Protein AF-A0A8H5ZHD6-F1 (afdb_monomer)

Secondary structure (DSSP, 8-state):
-HHHHHHH---HHHHHHHHHHHHHHHT-TH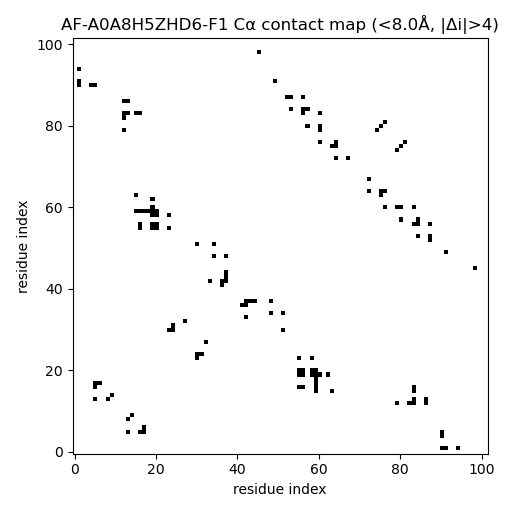HHHHHHHHHTTS---HHHHHHHHHHHHHHHHHHHHHHS-GGGHHHIIIIIHHHHHHHHHHHHHHHHHHHHT-

Foldseek 3Di:
DLVCCLVVDDDPLSVLLVVLLVVQCVVDDCSPVVVVCVVVVNDPDVVVVLVSLVVSLVSSLVVVLVVDDPVCNVVSVPPSSVVSVVVSCVSCVVVVVVVVVD

Organism: Cochliobolus sativus (NCBI:txid45130)

Sequence (102 aa):
MALYSLFAADNTYLELIKKGCFKYFLRGGASVAEPSGMLAGLITHPWMLVYHFFYVAVYAIYVRLAEVPFYMIPWTLTVESTMVIWTAVCVIGPYIIAEAKS

InterPro domains:
  IPR013698 Squalene epoxidase [PF08491] (1-76)
  IPR040125 Squalene monooxygenase [PTHR10835] (2-101)

Radius of gyration: 14.18 Å; Cα contacts (8 Å, |Δi|>4): 74; chains: 1; bounding box: 40×24×36 Å

Nearest PDB structures (foldseek):
  6c6p-assembly1_B  TM=9.304E-01  e=1.159E-05  Homo sapiens
  1mno-assembly2_B  TM=5.408E-01  e=8.642E+00  Sus scrofa

Solvent-accessible surface area (backbone atoms only — not comparable to full-atom values): 5692 Å² total; per-residue (Å²): 109,61,68,56,53,51,72,69,49,95,41,77,59,42,49,43,36,46,52,19,40,52,56,46,40,73,66,46,63,66,63,36,53,52,61,51,31,38,73,69,67,75,44,88,54,70,67,57,54,54,52,51,51,53,50,30,44,55,46,16,46,52,55,50,54,76,73,49,57,79,87,49,42,68,55,46,61,54,54,52,38,51,50,36,52,49,52,49,47,66,55,47,46,62,53,56,53,55,58,76,73,107

pLDDT: mean 74.78, std 10.09, range [52.06, 86.75]

Mean predicted aligned error: 7.9 Å

Structure (mmCIF, N/CA/C/O backbone):
data_AF-A0A8H5ZHD6-F1
#
_entry.id   AF-A0A8H5ZHD6-F1
#
loop_
_atom_site.group_PDB
_atom_site.id
_atom_site.type_symbol
_atom_site.label_atom_id
_atom_site.label_alt_id
_atom_site.label_comp_id
_atom_site.label_asym_id
_atom_site.label_entity_id
_atom_site.label_seq_id
_atom_site.pdbx_PDB_ins_code
_atom_site.Cartn_x
_atom_site.Cartn_y
_atom_site.Cartn_z
_atom_site.occupancy
_atom_site.B_iso_or_equiv
_atom_site.auth_seq_id
_atom_site.auth_comp_id
_atom_site.auth_asym_id
_atom_site.auth_atom_id
_atom_site.pdbx_PDB_model_num
ATOM 1 N N . MET A 1 1 ? -10.719 8.229 7.810 1.00 52.06 1 MET A N 1
ATOM 2 C CA . MET A 1 1 ? -9.278 8.444 8.093 1.00 52.06 1 MET A CA 1
ATOM 3 C C . MET A 1 1 ? -8.339 7.606 7.214 1.00 52.06 1 MET A C 1
ATOM 5 O O . MET A 1 1 ? -7.279 8.117 6.904 1.00 52.06 1 MET A O 1
ATOM 9 N N . ALA A 1 2 ? -8.695 6.391 6.762 1.00 58.25 2 ALA A N 1
ATOM 10 C CA . ALA A 1 2 ? -7.791 5.528 5.975 1.00 58.25 2 ALA A CA 1
ATOM 11 C C . ALA A 1 2 ? -7.377 6.087 4.593 1.00 58.25 2 ALA A C 1
ATOM 13 O O . ALA A 1 2 ? -6.213 6.008 4.227 1.00 58.25 2 ALA A O 1
ATOM 14 N N . LEU A 1 3 ? -8.296 6.699 3.831 1.00 61.34 3 LEU A N 1
ATOM 15 C CA . LEU A 1 3 ? -7.935 7.391 2.581 1.00 61.34 3 LEU A CA 1
ATOM 16 C C . LEU A 1 3 ? -7.090 8.642 2.849 1.00 61.34 3 LEU A C 1
ATOM 18 O O . LEU A 1 3 ? -6.143 8.899 2.121 1.00 61.34 3 LEU A O 1
ATOM 22 N N . TYR A 1 4 ? -7.392 9.391 3.916 1.00 60.38 4 TYR A N 1
ATOM 23 C CA . TYR A 1 4 ? -6.608 10.568 4.295 1.00 60.38 4 TYR A CA 1
ATOM 24 C C . TYR A 1 4 ? -5.175 10.183 4.665 1.00 60.38 4 TYR A C 1
ATOM 26 O O . TYR A 1 4 ? -4.250 10.790 4.150 1.00 60.38 4 TYR A O 1
ATOM 34 N N . SER A 1 5 ? -4.967 9.137 5.471 1.00 62.38 5 SER A N 1
ATOM 35 C CA . SER A 1 5 ? -3.619 8.643 5.772 1.00 62.38 5 SER A CA 1
ATOM 36 C C . SER A 1 5 ? -2.912 8.086 4.535 1.00 62.38 5 SER A C 1
ATOM 38 O O . SER A 1 5 ? 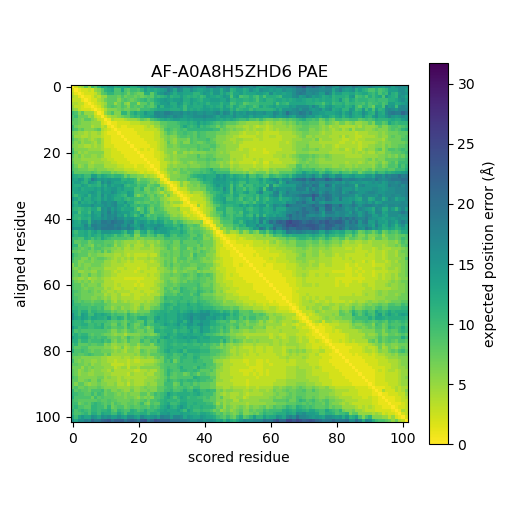-1.716 8.305 4.391 1.00 62.38 5 SER A O 1
ATOM 40 N N . LEU A 1 6 ? -3.637 7.448 3.608 1.00 63.28 6 LEU A N 1
ATOM 41 C CA . LEU A 1 6 ? -3.078 6.989 2.332 1.00 63.28 6 LEU A CA 1
ATOM 42 C C . LEU A 1 6 ? -2.631 8.147 1.420 1.00 63.28 6 LEU A C 1
ATOM 44 O O . LEU A 1 6 ? -1.657 8.009 0.686 1.00 63.28 6 LEU A O 1
ATOM 48 N N . PHE A 1 7 ? -3.343 9.277 1.442 1.00 59.12 7 PHE A N 1
ATOM 49 C CA . PHE A 1 7 ? -3.020 10.460 0.636 1.00 59.12 7 PHE A CA 1
ATOM 50 C C . PHE A 1 7 ? -2.065 11.440 1.323 1.00 59.12 7 PHE A C 1
ATOM 52 O O . PHE A 1 7 ? -1.420 12.218 0.623 1.00 59.12 7 PHE A O 1
ATOM 59 N N . ALA A 1 8 ? -1.983 11.413 2.654 1.00 61.38 8 ALA A N 1
ATOM 60 C CA . ALA A 1 8 ? -1.195 12.349 3.452 1.00 61.38 8 ALA A CA 1
ATOM 61 C C . ALA A 1 8 ? 0.203 11.839 3.824 1.00 61.38 8 ALA A C 1
ATOM 63 O O . ALA A 1 8 ? 1.003 12.636 4.304 1.00 61.38 8 ALA A O 1
ATOM 64 N N . ALA A 1 9 ? 0.508 10.546 3.660 1.00 58.28 9 ALA A N 1
ATOM 65 C CA . ALA A 1 9 ? 1.815 10.024 4.050 1.00 58.28 9 ALA A CA 1
ATOM 66 C C . ALA A 1 9 ? 2.831 9.967 2.890 1.00 58.28 9 ALA A C 1
ATOM 68 O O . ALA A 1 9 ? 2.531 9.576 1.764 1.00 58.28 9 ALA A O 1
ATOM 69 N N . ASP A 1 10 ? 4.055 10.378 3.226 1.00 61.59 10 ASP A N 1
ATOM 70 C CA . ASP A 1 10 ? 5.158 10.755 2.329 1.00 61.59 10 ASP A CA 1
ATOM 71 C C . ASP A 1 10 ? 6.187 9.614 2.190 1.00 61.59 10 ASP A C 1
ATOM 73 O O . ASP A 1 10 ? 7.378 9.770 2.437 1.00 61.59 10 ASP A O 1
ATOM 77 N N . ASN A 1 11 ? 5.720 8.392 1.916 1.00 75.81 11 ASN A N 1
ATOM 78 C CA . ASN A 1 11 ? 6.596 7.221 1.803 1.00 75.81 11 ASN A CA 1
ATOM 79 C C . ASN A 1 11 ? 6.452 6.578 0.420 1.00 75.81 11 ASN A C 1
ATOM 81 O O . ASN A 1 11 ? 5.336 6.376 -0.059 1.00 75.81 11 ASN A O 1
ATOM 85 N N . THR A 1 12 ? 7.572 6.194 -0.195 1.00 77.25 12 THR A N 1
ATOM 86 C CA . THR A 1 12 ? 7.648 5.593 -1.536 1.00 77.25 12 THR A CA 1
ATOM 87 C C . THR A 1 12 ? 6.715 4.388 -1.706 1.00 77.25 12 THR A C 1
ATOM 89 O O . THR A 1 12 ? 6.078 4.229 -2.748 1.00 77.25 12 THR A O 1
ATOM 92 N N . TYR A 1 13 ? 6.573 3.548 -0.675 1.00 78.00 13 TYR A N 1
ATOM 93 C CA . TYR A 1 13 ? 5.667 2.389 -0.719 1.00 78.00 13 TYR A CA 1
ATOM 94 C C . TYR A 1 13 ? 4.192 2.791 -0.671 1.00 78.00 13 TYR A C 1
ATOM 96 O O . TYR A 1 13 ? 3.342 2.148 -1.285 1.00 78.00 13 TYR A O 1
ATOM 104 N N . LEU A 1 14 ? 3.881 3.878 0.030 1.00 74.69 14 LEU A N 1
ATOM 105 C CA . LEU A 1 14 ? 2.530 4.410 0.099 1.00 74.69 14 LEU A CA 1
ATOM 106 C C . LEU A 1 14 ? 2.130 5.076 -1.218 1.00 74.69 14 LEU A C 1
ATOM 108 O O . LEU A 1 14 ? 0.999 4.918 -1.672 1.00 74.69 14 LEU A O 1
ATOM 112 N N . GLU A 1 15 ? 3.074 5.754 -1.869 1.00 80.50 15 GLU A N 1
ATOM 113 C CA . GLU A 1 15 ? 2.881 6.316 -3.203 1.00 80.50 15 GLU A CA 1
ATOM 114 C C . GLU A 1 15 ? 2.611 5.216 -4.242 1.00 80.50 15 GLU A C 1
ATOM 116 O O . GLU A 1 15 ? 1.726 5.358 -5.089 1.00 80.50 15 GLU A O 1
ATOM 121 N N . LEU A 1 16 ? 3.288 4.069 -4.115 1.00 79.62 16 LEU A N 1
ATOM 122 C CA . LEU A 1 16 ? 3.000 2.860 -4.890 1.00 79.62 16 LEU A CA 1
ATOM 123 C C . LEU A 1 16 ? 1.565 2.362 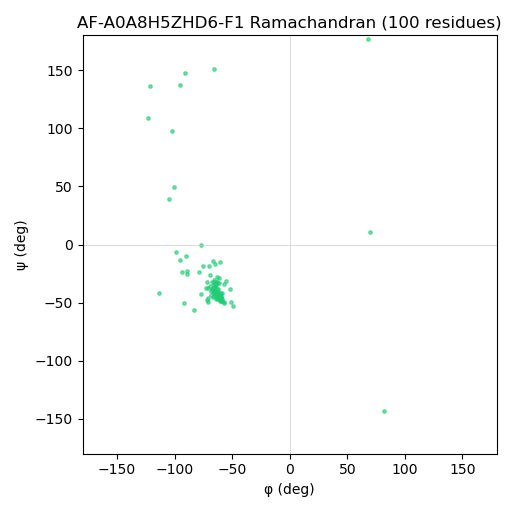-4.680 1.00 79.62 16 LEU A C 1
ATOM 125 O O . LEU A 1 16 ? 0.848 2.125 -5.656 1.00 79.62 16 LEU A O 1
ATOM 129 N N . ILE A 1 17 ? 1.120 2.252 -3.424 1.00 77.56 17 ILE A N 1
ATOM 130 C CA . ILE A 1 17 ? -0.256 1.848 -3.095 1.00 77.56 17 ILE A CA 1
ATOM 131 C C . ILE A 1 17 ? -1.261 2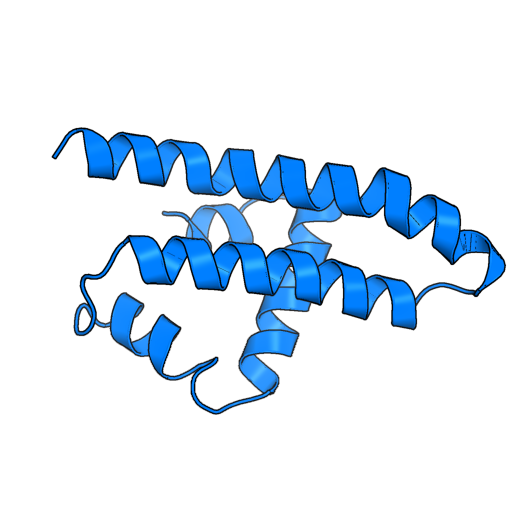.862 -3.649 1.00 77.56 17 ILE A C 1
ATOM 133 O O . ILE A 1 17 ? -2.253 2.470 -4.260 1.00 77.56 17 ILE A O 1
ATOM 137 N N . LYS A 1 18 ? -0.991 4.163 -3.514 1.00 80.38 18 LYS A N 1
ATOM 138 C CA . LYS A 1 18 ? -1.809 5.254 -4.062 1.00 80.38 18 LYS A CA 1
ATOM 139 C C . LYS A 1 18 ? -1.922 5.158 -5.585 1.00 80.38 18 LYS A C 1
ATOM 141 O O . LYS A 1 18 ? -3.026 5.242 -6.121 1.00 80.38 18 LYS A O 1
ATOM 146 N N . LYS A 1 19 ? -0.816 4.921 -6.294 1.00 82.50 19 LYS A N 1
ATOM 147 C CA . LYS A 1 19 ? -0.806 4.717 -7.753 1.00 82.50 19 LYS A CA 1
ATOM 148 C C . LYS A 1 19 ? -1.608 3.474 -8.154 1.00 82.50 19 LYS A C 1
ATOM 150 O O . LYS A 1 19 ? -2.383 3.531 -9.111 1.00 82.50 19 LYS A O 1
ATOM 155 N N . GLY A 1 20 ? -1.462 2.376 -7.411 1.00 81.12 20 GLY A N 1
ATOM 156 C CA . GLY A 1 20 ? -2.266 1.165 -7.583 1.00 81.12 20 GLY A CA 1
ATOM 157 C C . GLY A 1 20 ? -3.756 1.415 -7.357 1.00 81.12 20 GLY A C 1
ATOM 158 O O . GLY A 1 20 ? -4.573 0.985 -8.165 1.00 81.12 20 GLY A O 1
ATOM 159 N N . CYS A 1 21 ? -4.101 2.191 -6.330 1.00 78.38 21 CYS A N 1
ATOM 160 C CA . CYS A 1 21 ? -5.464 2.605 -6.003 1.00 78.38 21 CYS A CA 1
ATOM 161 C C . CYS A 1 21 ? -6.101 3.408 -7.142 1.00 78.38 21 CYS A C 1
ATOM 163 O O . CYS A 1 21 ? -7.179 3.060 -7.617 1.00 78.38 21 CYS A O 1
ATOM 165 N N . PHE A 1 22 ? -5.396 4.410 -7.679 1.00 78.38 22 PHE A N 1
ATOM 166 C CA . PHE A 1 22 ? -5.880 5.159 -8.840 1.00 78.38 22 PHE A CA 1
ATOM 167 C C . PHE A 1 22 ? -6.065 4.270 -10.071 1.00 78.38 22 PHE A C 1
ATOM 169 O O . PHE A 1 22 ? -7.108 4.342 -10.717 1.00 78.38 22 PHE A O 1
ATOM 176 N N . LYS A 1 23 ? -5.104 3.392 -10.389 1.00 79.31 23 LYS A N 1
ATOM 177 C CA . LYS A 1 23 ? -5.260 2.448 -11.510 1.00 79.31 23 LYS A CA 1
ATOM 178 C C . LYS A 1 23 ? -6.397 1.445 -11.281 1.00 79.31 23 LYS A C 1
ATOM 180 O O . LYS A 1 23 ? -7.015 1.020 -12.252 1.00 79.31 23 LYS A O 1
ATOM 185 N N . TYR A 1 24 ? -6.665 1.060 -10.034 1.00 77.88 24 TYR A N 1
ATOM 186 C CA . TYR A 1 24 ? -7.785 0.193 -9.674 1.00 77.88 24 TYR A CA 1
ATOM 187 C C . TYR A 1 24 ? -9.123 0.910 -9.887 1.00 77.88 24 TYR A C 1
ATOM 189 O O . TYR A 1 24 ? -10.019 0.351 -10.513 1.00 77.88 24 TYR A O 1
ATOM 197 N N . PHE A 1 25 ? -9.230 2.179 -9.484 1.00 74.62 25 PHE A N 1
ATOM 198 C CA . PHE A 1 25 ? -10.417 2.994 -9.753 1.00 74.62 25 PHE A CA 1
ATOM 199 C C . PHE A 1 25 ? -10.619 3.265 -11.249 1.00 74.62 25 PHE A C 1
ATOM 201 O O . PHE A 1 25 ? -11.739 3.200 -11.745 1.00 74.62 25 PHE A O 1
ATOM 208 N N . LEU A 1 26 ? -9.550 3.478 -12.016 1.00 76.62 26 LEU A N 1
ATOM 209 C CA . LEU A 1 26 ? -9.654 3.666 -13.469 1.00 76.62 26 LEU A CA 1
ATOM 210 C C . LEU A 1 26 ? -10.169 2.423 -14.217 1.00 76.62 26 LEU A C 1
ATOM 212 O O . LEU A 1 26 ? -10.622 2.548 -15.351 1.00 76.62 26 LEU A O 1
ATOM 216 N N . ARG A 1 27 ? -10.139 1.234 -13.598 1.00 72.56 27 ARG A N 1
ATOM 217 C CA . ARG A 1 27 ? -10.682 -0.002 -14.183 1.00 72.56 27 ARG A CA 1
ATOM 218 C C . ARG A 1 27 ? -12.219 -0.006 -14.257 1.00 72.56 27 ARG A C 1
ATOM 220 O O . ARG A 1 27 ? -12.768 -0.761 -15.055 1.00 72.56 27 ARG A O 1
ATOM 227 N N . GLY A 1 28 ? -12.900 0.852 -13.489 1.00 64.81 28 GLY A N 1
ATOM 228 C CA . GLY A 1 28 ? -14.359 0.997 -13.509 1.00 64.81 28 GLY A CA 1
ATOM 229 C C . GLY A 1 28 ? -15.131 -0.221 -12.972 1.00 64.81 28 GLY A C 1
ATOM 230 O O . GLY A 1 28 ? -14.556 -1.241 -12.597 1.00 64.81 28 GLY A O 1
ATOM 231 N N . GLY A 1 29 ? -16.463 -0.111 -12.910 1.00 67.00 29 GLY A N 1
ATOM 232 C CA . GLY A 1 29 ? -17.350 -1.177 -12.418 1.00 67.00 29 GLY A CA 1
ATOM 233 C C . GLY A 1 29 ? -17.468 -1.230 -10.889 1.00 67.00 29 GLY A C 1
ATOM 234 O O . GLY A 1 29 ? -17.475 -0.191 -10.226 1.00 67.00 29 GLY A O 1
ATOM 235 N N . ALA A 1 30 ? -17.559 -2.441 -10.324 1.00 60.69 30 ALA A N 1
ATOM 236 C CA . ALA A 1 30 ? -17.679 -2.670 -8.875 1.00 60.69 30 ALA A CA 1
ATOM 237 C C . ALA A 1 30 ? -16.518 -2.039 -8.079 1.00 60.69 30 ALA A C 1
ATOM 239 O O . ALA A 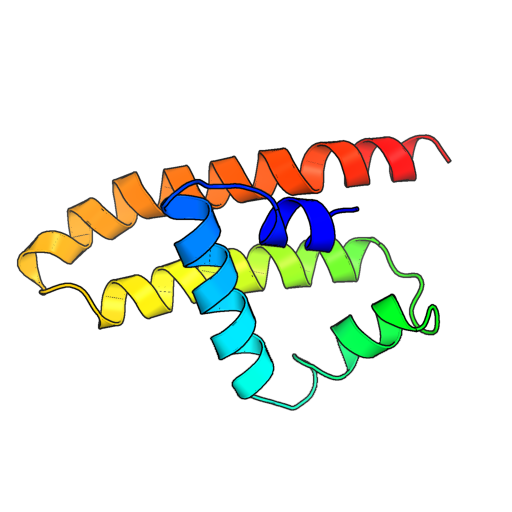1 30 ? -16.733 -1.443 -7.030 1.00 60.69 30 ALA A O 1
ATOM 240 N N . SER A 1 31 ? -15.320 -2.018 -8.671 1.00 59.88 31 SER A N 1
ATOM 241 C CA . SER A 1 31 ? -14.096 -1.413 -8.130 1.00 59.88 31 SER A CA 1
ATOM 242 C C . SER A 1 31 ? -14.169 0.100 -7.871 1.00 59.88 31 SER A C 1
ATOM 244 O O . SER A 1 31 ? -13.312 0.629 -7.168 1.00 59.88 31 SER A O 1
ATOM 246 N N . VAL A 1 32 ? -15.170 0.800 -8.420 1.00 60.62 32 VAL A N 1
ATOM 247 C CA . VAL A 1 32 ? -15.463 2.222 -8.147 1.00 60.62 32 VAL A CA 1
ATOM 248 C C . VAL A 1 32 ? -16.798 2.375 -7.430 1.00 60.62 32 VAL A C 1
ATOM 250 O O . VAL A 1 32 ? -16.898 3.162 -6.489 1.00 60.62 32 VAL A O 1
ATOM 253 N N . ALA A 1 33 ? -17.820 1.624 -7.850 1.00 60.06 33 ALA A N 1
ATOM 254 C CA . ALA A 1 33 ? -19.174 1.712 -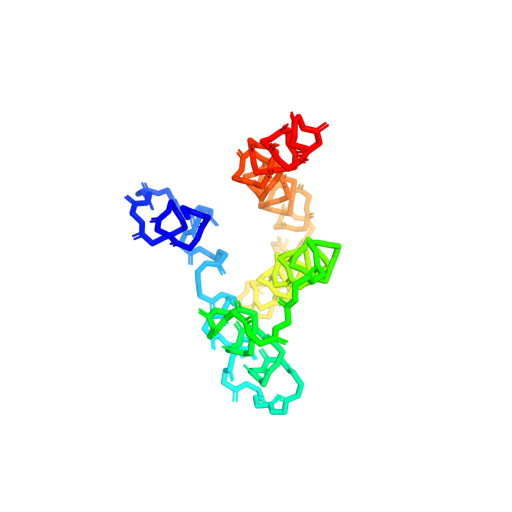7.307 1.00 60.06 33 ALA A CA 1
ATOM 255 C C . ALA A 1 33 ? -19.256 1.290 -5.827 1.00 60.06 33 ALA A C 1
ATOM 257 O O . ALA A 1 33 ? -19.916 1.963 -5.041 1.00 60.06 33 ALA A O 1
ATOM 258 N N . GLU A 1 34 ? -18.545 0.236 -5.417 1.00 62.16 34 GLU A N 1
ATOM 259 C CA . GLU A 1 34 ? -18.521 -0.222 -4.020 1.00 62.16 34 GLU A CA 1
ATOM 260 C C . GLU A 1 34 ? -17.756 0.741 -3.088 1.00 62.16 34 GLU A C 1
ATOM 262 O O . GLU A 1 34 ? -18.325 1.157 -2.078 1.00 62.16 34 GLU A O 1
ATOM 267 N N . PRO A 1 35 ? -16.523 1.197 -3.399 1.00 62.75 35 PRO A N 1
ATOM 268 C CA . PRO A 1 35 ? -15.824 2.159 -2.543 1.00 62.75 35 PRO A CA 1
ATOM 269 C C . PRO A 1 35 ? -16.475 3.546 -2.515 1.00 62.75 35 PRO A C 1
ATOM 271 O O . PRO A 1 35 ? -16.457 4.193 -1.468 1.00 62.75 35 PRO A O 1
ATOM 274 N N . SER A 1 36 ? -17.098 3.993 -3.611 1.00 62.31 36 SER A N 1
ATOM 275 C CA . SER A 1 36 ? -17.886 5.236 -3.617 1.00 62.31 36 SER A CA 1
ATOM 276 C C . SER A 1 36 ? -19.197 5.107 -2.832 1.00 62.31 36 SER A C 1
ATOM 278 O O . SER A 1 36 ? -19.547 6.032 -2.103 1.00 62.31 36 SER A O 1
ATOM 280 N N . GLY A 1 37 ? -19.871 3.952 -2.884 1.00 58.22 37 GLY A N 1
ATOM 281 C CA . GLY A 1 37 ? -21.048 3.650 -2.064 1.00 58.22 37 GLY A CA 1
ATOM 282 C C . GLY A 1 37 ? -20.735 3.554 -0.567 1.00 58.22 37 GLY A C 1
ATOM 283 O O . GLY A 1 37 ? -21.495 4.067 0.253 1.00 58.22 37 GLY A O 1
ATOM 284 N N . MET A 1 38 ? -19.583 2.986 -0.194 1.00 59.78 38 MET A N 1
ATOM 285 C CA . MET A 1 38 ? -19.101 3.016 1.194 1.00 59.78 38 MET A CA 1
ATOM 286 C C . MET A 1 38 ? -18.759 4.442 1.655 1.00 59.78 38 MET A C 1
ATOM 288 O O . MET A 1 38 ? -19.115 4.826 2.765 1.00 59.78 38 MET A O 1
ATOM 292 N N . LEU A 1 39 ? -18.115 5.257 0.808 1.00 61.72 39 LEU A N 1
ATOM 293 C CA . LEU A 1 39 ? -17.810 6.666 1.114 1.00 61.72 39 LEU A CA 1
ATOM 294 C C . LEU A 1 39 ? -19.064 7.540 1.234 1.00 61.72 39 LEU A C 1
ATOM 296 O O . LEU A 1 39 ? -19.083 8.474 2.031 1.00 61.72 39 LEU A O 1
ATOM 300 N N . ALA A 1 40 ? -20.109 7.228 0.470 1.00 65.12 40 ALA A N 1
ATOM 301 C CA . ALA A 1 40 ? -21.411 7.879 0.560 1.00 65.12 40 ALA A CA 1
ATOM 302 C C . ALA A 1 40 ? -22.247 7.403 1.766 1.00 65.12 40 ALA A C 1
ATOM 304 O O . ALA A 1 40 ? -23.372 7.866 1.943 1.00 65.12 40 ALA A O 1
ATOM 305 N N . GLY A 1 41 ? -21.731 6.470 2.579 1.00 62.16 41 GLY A N 1
ATOM 306 C CA . GLY A 1 41 ? -22.453 5.883 3.712 1.00 62.16 41 GLY A CA 1
ATOM 307 C C . GLY A 1 41 ? -23.615 4.967 3.310 1.00 62.16 41 GLY A C 1
ATOM 308 O O . GLY A 1 41 ? -24.400 4.571 4.163 1.00 62.16 41 GLY A O 1
ATOM 309 N N . LEU A 1 42 ? -23.730 4.622 2.023 1.00 55.97 42 LEU A N 1
ATOM 310 C CA . LEU A 1 42 ? -24.763 3.735 1.476 1.00 55.97 42 LEU A CA 1
ATOM 311 C C . LEU A 1 42 ? -24.450 2.252 1.725 1.00 55.97 42 LEU A C 1
ATOM 313 O O . LEU A 1 42 ? -25.364 1.431 1.742 1.00 55.97 42 LEU A O 1
ATOM 317 N N . ILE A 1 43 ? -23.174 1.903 1.922 1.00 55.38 43 ILE A N 1
ATOM 318 C CA . ILE A 1 43 ? -22.714 0.538 2.212 1.00 55.38 43 ILE A CA 1
ATOM 319 C C . ILE A 1 43 ? -21.946 0.546 3.538 1.00 55.38 43 ILE A C 1
ATOM 321 O O . ILE A 1 43 ? -20.828 1.050 3.616 1.00 55.38 43 ILE A O 1
ATOM 325 N N . THR A 1 44 ? -22.534 -0.040 4.581 1.00 59.19 44 THR A N 1
ATOM 326 C CA . THR A 1 44 ? -21.991 -0.076 5.953 1.00 59.19 44 THR A CA 1
ATOM 327 C C . THR A 1 44 ? -21.412 -1.448 6.313 1.00 59.19 44 THR A C 1
ATOM 329 O O . THR A 1 44 ? -21.609 -1.947 7.419 1.00 59.19 44 THR A O 1
ATOM 33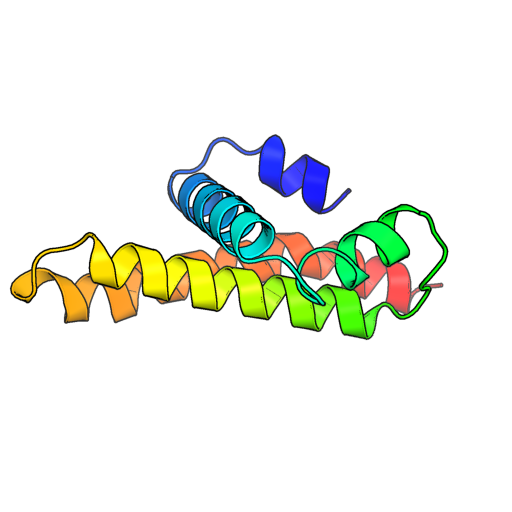2 N N . HIS A 1 45 ? -20.735 -2.110 5.370 1.00 66.00 45 HIS A N 1
ATOM 333 C CA . HIS A 1 45 ? -20.064 -3.388 5.625 1.00 66.00 45 HIS A CA 1
ATOM 334 C C . HIS A 1 45 ? -18.547 -3.186 5.781 1.00 66.00 45 HIS A C 1
ATOM 336 O O . HIS A 1 45 ? -17.833 -3.156 4.776 1.00 66.00 45 HIS A O 1
ATOM 342 N N . PRO A 1 46 ? -18.017 -3.104 7.019 1.00 67.88 46 PRO A N 1
ATOM 343 C CA . PRO A 1 46 ? -16.597 -2.815 7.262 1.00 67.88 46 PRO A CA 1
ATOM 344 C C . PRO A 1 46 ? -15.657 -3.873 6.660 1.00 67.88 46 PRO A C 1
ATOM 346 O O . PRO A 1 46 ? -14.549 -3.558 6.229 1.00 67.88 46 PRO A O 1
ATOM 349 N N . TRP A 1 47 ? -16.116 -5.122 6.535 1.00 69.81 47 TRP A N 1
ATOM 350 C CA . TRP A 1 47 ? -15.373 -6.205 5.881 1.00 69.81 47 TRP A CA 1
ATOM 351 C C . TRP A 1 47 ? -15.115 -5.967 4.389 1.00 69.81 47 TRP A C 1
ATOM 353 O O . TRP A 1 47 ? -14.066 -6.360 3.876 1.00 69.81 47 TRP A O 1
ATOM 363 N N . MET A 1 48 ? -16.031 -5.292 3.692 1.00 71.19 48 MET A N 1
ATOM 364 C CA . MET A 1 48 ? -15.879 -4.980 2.270 1.00 71.19 48 MET A CA 1
ATOM 365 C C . MET A 1 48 ? -14.770 -3.942 2.049 1.00 71.19 48 MET A C 1
ATOM 367 O O . MET A 1 48 ? -13.993 -4.065 1.101 1.00 71.19 48 MET A O 1
ATOM 371 N N . LEU A 1 49 ? -14.625 -2.988 2.977 1.00 73.44 49 LEU A N 1
ATOM 372 C CA . LEU A 1 49 ? -13.532 -2.013 2.980 1.00 73.44 49 LEU A CA 1
ATOM 373 C C . LEU A 1 49 ? -12.174 -2.698 3.121 1.00 73.44 49 LEU A C 1
ATOM 375 O O . LEU A 1 49 ? -11.262 -2.412 2.347 1.00 73.44 49 LEU A O 1
ATOM 379 N N . VAL A 1 50 ? -12.052 -3.631 4.069 1.00 77.06 50 VAL A N 1
ATOM 380 C CA . VAL A 1 50 ? -10.820 -4.406 4.263 1.00 77.06 50 VAL A CA 1
ATOM 381 C C . VAL A 1 50 ? -10.487 -5.203 3.006 1.00 77.06 50 VAL A C 1
ATOM 383 O O . VAL A 1 50 ? -9.363 -5.123 2.512 1.00 77.06 50 VAL A O 1
ATOM 386 N N . TYR A 1 51 ? -11.471 -5.902 2.437 1.00 79.06 51 TYR A N 1
ATOM 387 C CA . TYR A 1 51 ? -11.283 -6.677 1.214 1.00 79.06 51 TYR A CA 1
ATOM 388 C C . TYR A 1 51 ? -10.778 -5.810 0.052 1.00 79.06 51 TYR A C 1
ATOM 390 O O . TYR A 1 51 ? -9.762 -6.129 -0.564 1.00 79.06 51 TYR A O 1
ATOM 398 N N . HIS A 1 52 ? -11.438 -4.680 -0.211 1.00 76.75 52 HIS A N 1
ATOM 399 C CA . HIS A 1 52 ? -11.038 -3.757 -1.274 1.00 76.75 52 HIS A CA 1
ATOM 400 C C . HIS A 1 52 ? -9.654 -3.152 -1.037 1.00 76.75 52 HIS A C 1
ATOM 402 O O . HIS A 1 52 ? -8.874 -3.007 -1.976 1.00 76.75 52 HIS A O 1
ATOM 408 N N . PHE A 1 53 ? -9.320 -2.834 0.210 1.00 78.50 53 PHE A N 1
ATOM 409 C CA . PHE A 1 53 ? -8.028 -2.257 0.550 1.00 78.50 53 PHE A CA 1
ATOM 410 C C . PHE A 1 53 ? -6.872 -3.239 0.312 1.00 78.50 53 PHE A C 1
ATOM 412 O O . PHE A 1 53 ? -5.875 -2.883 -0.320 1.00 78.50 53 PHE A O 1
ATOM 419 N N . PHE A 1 54 ? -7.025 -4.498 0.731 1.00 81.75 54 PHE A N 1
ATOM 420 C CA . PHE A 1 54 ? -6.042 -5.543 0.434 1.00 81.75 54 PHE A CA 1
ATOM 421 C C . PHE A 1 54 ? -5.983 -5.876 -1.059 1.00 81.75 54 PHE A C 1
ATOM 423 O O . PHE A 1 54 ? -4.891 -6.067 -1.595 1.00 81.75 54 PHE A O 1
ATOM 430 N N . TYR A 1 55 ? -7.122 -5.880 -1.757 1.00 83.38 55 TYR A N 1
ATOM 431 C CA . TYR A 1 55 ? -7.155 -6.076 -3.206 1.00 83.38 55 TYR A CA 1
ATOM 432 C C . TYR A 1 55 ? -6.352 -4.991 -3.939 1.00 83.38 55 TYR A C 1
ATOM 434 O O . TYR A 1 55 ? -5.536 -5.297 -4.809 1.00 83.38 55 TYR A O 1
ATOM 442 N N . VAL A 1 56 ? -6.523 -3.724 -3.549 1.00 83.62 56 VAL A N 1
ATOM 443 C CA . VAL A 1 56 ? -5.750 -2.595 -4.085 1.00 83.62 56 VAL A CA 1
ATOM 444 C C . VAL A 1 56 ? -4.256 -2.747 -3.795 1.00 83.62 56 VAL A C 1
ATOM 446 O O . VAL A 1 56 ? -3.446 -2.483 -4.682 1.00 83.62 56 VAL A O 1
ATOM 449 N N . ALA A 1 57 ? -3.874 -3.204 -2.598 1.00 85.56 57 ALA A N 1
ATOM 450 C CA . ALA A 1 57 ? -2.471 -3.437 -2.250 1.00 85.56 57 ALA A CA 1
ATOM 451 C C . ALA A 1 57 ? -1.825 -4.514 -3.144 1.00 85.56 57 ALA A C 1
ATOM 453 O O . ALA A 1 57 ? -0.745 -4.297 -3.694 1.00 85.56 57 ALA A O 1
ATOM 454 N N . VAL A 1 58 ? -2.514 -5.639 -3.369 1.00 85.19 58 VAL A N 1
ATOM 455 C CA . VAL A 1 58 ? -2.057 -6.696 -4.291 1.00 85.19 58 VAL A CA 1
ATOM 456 C C . VAL A 1 58 ? -1.997 -6.184 -5.732 1.00 85.19 58 VAL A C 1
ATOM 458 O O . VAL A 1 58 ? -1.034 -6.445 -6.454 1.00 85.19 58 VAL A O 1
ATOM 461 N N . TYR A 1 59 ? -2.988 -5.398 -6.152 1.00 85.50 59 TYR A N 1
ATOM 462 C CA . TYR A 1 59 ? -3.006 -4.799 -7.482 1.00 85.50 59 TYR A CA 1
ATOM 463 C C . TYR A 1 59 ? -1.861 -3.796 -7.690 1.00 85.50 59 TYR A C 1
ATOM 465 O O . TYR A 1 59 ? -1.272 -3.752 -8.770 1.00 85.50 59 TYR A O 1
ATOM 473 N N . ALA A 1 60 ? -1.486 -3.032 -6.660 1.00 84.00 60 ALA A N 1
ATOM 474 C CA . ALA A 1 60 ? -0.331 -2.138 -6.702 1.00 84.00 60 ALA A CA 1
ATOM 475 C C . ALA A 1 60 ? 0.976 -2.909 -6.956 1.00 84.00 60 ALA A C 1
ATOM 477 O O . ALA A 1 60 ? 1.779 -2.491 -7.792 1.00 84.00 60 ALA A O 1
ATOM 478 N N . ILE A 1 61 ? 1.152 -4.064 -6.304 1.00 85.94 61 ILE A N 1
ATOM 479 C CA . ILE A 1 61 ? 2.299 -4.958 -6.528 1.00 85.94 61 ILE A CA 1
ATOM 480 C C . ILE A 1 61 ? 2.288 -5.487 -7.966 1.00 85.94 61 ILE A C 1
ATOM 482 O O . ILE A 1 61 ? 3.314 -5.442 -8.639 1.00 85.94 61 ILE A O 1
ATOM 486 N N . TYR A 1 62 ? 1.132 -5.920 -8.476 1.00 86.06 62 TYR A N 1
ATOM 487 C CA . TYR A 1 62 ? 1.001 -6.376 -9.864 1.00 86.06 62 TYR A CA 1
ATOM 488 C C . TYR A 1 62 ? 1.379 -5.287 -10.879 1.00 86.06 62 TYR A C 1
ATOM 490 O O . TYR A 1 62 ? 2.139 -5.534 -11.815 1.00 86.06 62 TYR A O 1
ATOM 498 N N . VAL A 1 63 ? 0.899 -4.058 -10.675 1.00 84.12 63 VAL A N 1
ATOM 499 C CA . VAL A 1 63 ? 1.267 -2.910 -11.513 1.00 84.12 63 VAL A CA 1
ATOM 500 C C . VAL A 1 63 ? 2.769 -2.650 -11.453 1.00 84.12 63 VAL A C 1
ATOM 502 O O . VAL A 1 63 ? 3.380 -2.390 -12.486 1.00 84.12 63 VAL A O 1
ATOM 505 N N . ARG A 1 64 ? 3.367 -2.724 -10.261 1.00 83.12 64 ARG A N 1
ATOM 506 C CA . ARG A 1 64 ? 4.805 -2.526 -10.074 1.00 83.12 64 ARG A CA 1
ATOM 507 C C . ARG A 1 64 ? 5.620 -3.602 -10.784 1.00 83.12 64 ARG A C 1
ATOM 509 O O . ARG A 1 64 ? 6.600 -3.268 -11.440 1.00 83.12 64 ARG A O 1
ATOM 516 N N . LEU A 1 65 ? 5.176 -4.855 -10.731 1.00 84.19 65 LEU A N 1
ATOM 517 C CA . LEU A 1 65 ? 5.798 -5.974 -11.441 1.00 84.19 65 LEU A CA 1
ATOM 518 C C . LEU A 1 65 ? 5.786 -5.799 -12.961 1.00 84.19 65 LEU A C 1
ATOM 520 O O . LEU A 1 65 ? 6.736 -6.205 -13.619 1.00 84.19 65 LEU A O 1
ATOM 524 N N . ALA A 1 66 ? 4.749 -5.165 -13.508 1.00 84.94 66 ALA A N 1
ATOM 525 C CA . ALA A 1 66 ? 4.682 -4.836 -14.930 1.00 84.94 66 ALA A CA 1
ATOM 526 C C . ALA A 1 66 ? 5.584 -3.650 -15.334 1.00 84.94 66 ALA A C 1
ATOM 528 O O . ALA A 1 66 ? 5.859 -3.475 -16.518 1.00 8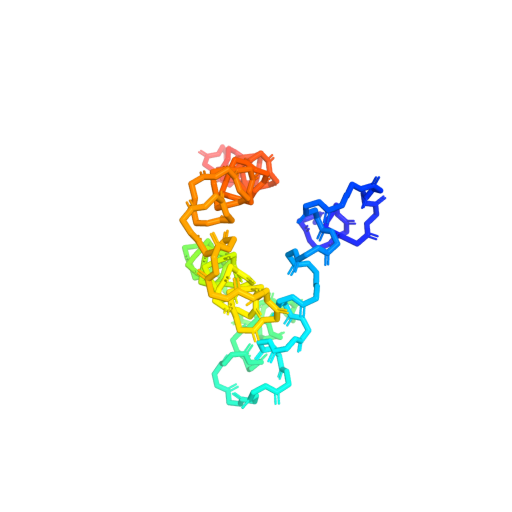4.94 66 ALA A O 1
ATOM 529 N N . GLU A 1 67 ? 6.024 -2.822 -14.379 1.00 84.38 67 GLU A N 1
ATOM 530 C CA . GLU A 1 67 ? 6.886 -1.654 -14.623 1.00 84.38 67 GLU A CA 1
ATOM 531 C C . GLU A 1 67 ? 8.384 -1.968 -14.456 1.00 84.38 67 GLU A C 1
ATOM 533 O O . GLU A 1 67 ? 9.219 -1.261 -15.022 1.00 84.38 67 GLU A O 1
ATOM 538 N N . VAL A 1 68 ? 8.740 -3.007 -13.693 1.00 84.81 68 VAL A N 1
ATOM 539 C CA . VAL A 1 68 ? 10.140 -3.387 -13.442 1.00 84.81 68 VAL A CA 1
ATOM 540 C C . VAL A 1 68 ? 10.665 -4.396 -14.474 1.00 84.81 68 VAL A C 1
ATOM 542 O O . VAL A 1 68 ? 9.919 -5.251 -14.954 1.00 84.81 68 VAL A O 1
ATOM 545 N N . PRO A 1 69 ? 11.966 -4.348 -14.820 1.00 85.00 69 PRO A N 1
ATOM 546 C CA . PRO A 1 69 ? 12.578 -5.326 -15.714 1.00 85.00 69 PRO A CA 1
ATOM 547 C C . PRO A 1 69 ? 12.599 -6.728 -15.090 1.00 85.00 69 PRO A C 1
ATOM 549 O O . PRO A 1 69 ? 12.715 -6.884 -13.874 1.00 85.00 69 PRO A O 1
ATOM 552 N N . PHE A 1 70 ? 12.561 -7.763 -15.939 1.00 84.12 70 PHE A N 1
ATOM 553 C CA . PHE A 1 70 ? 12.366 -9.158 -15.518 1.00 84.12 70 PHE A CA 1
ATOM 554 C C . PHE A 1 70 ? 13.375 -9.651 -14.465 1.00 84.12 70 PHE A C 1
ATOM 556 O O . PHE A 1 70 ? 13.026 -10.444 -13.597 1.00 84.12 70 PHE A O 1
ATOM 563 N N . TYR A 1 71 ? 14.612 -9.142 -14.482 1.00 84.88 71 TYR A N 1
ATOM 564 C CA . TYR A 1 71 ? 15.638 -9.531 -13.507 1.00 84.88 71 TYR A CA 1
ATOM 565 C C . TYR A 1 71 ? 15.353 -9.021 -12.079 1.00 84.88 71 TYR A C 1
ATOM 567 O O . TYR A 1 71 ? 15.794 -9.640 -11.113 1.00 84.88 71 TYR A O 1
ATOM 575 N N . MET A 1 72 ? 14.612 -7.915 -11.929 1.00 81.94 72 MET A N 1
ATOM 576 C CA . MET A 1 72 ? 14.275 -7.317 -10.626 1.00 81.94 72 MET A CA 1
ATOM 577 C C . MET A 1 72 ? 12.969 -7.866 -10.046 1.00 81.94 72 MET A C 1
ATOM 579 O O . MET A 1 72 ? 12.682 -7.629 -8.874 1.00 81.94 72 MET A O 1
ATOM 583 N N . ILE A 1 73 ? 12.203 -8.632 -10.830 1.00 84.12 73 ILE A N 1
ATOM 584 C CA . ILE A 1 73 ? 10.922 -9.222 -10.420 1.00 84.12 73 ILE A CA 1
ATOM 585 C C . ILE A 1 73 ? 11.018 -9.977 -9.085 1.00 84.12 73 ILE A C 1
ATOM 587 O O . ILE A 1 73 ? 10.197 -9.683 -8.218 1.00 84.12 73 ILE A O 1
ATOM 591 N N . PRO A 1 74 ? 11.992 -10.885 -8.848 1.00 85.44 74 PRO A N 1
ATOM 592 C CA . PRO A 1 74 ? 12.056 -11.640 -7.594 1.00 85.44 74 PRO A CA 1
ATOM 593 C C . PRO A 1 74 ? 12.306 -10.740 -6.378 1.00 85.44 74 PRO A C 1
ATOM 595 O O . PRO A 1 74 ? 11.770 -10.978 -5.296 1.00 85.44 74 PRO A O 1
ATOM 598 N N . TRP A 1 75 ? 13.097 -9.681 -6.564 1.00 84.12 75 TRP A N 1
ATOM 599 C CA . TRP A 1 75 ? 13.411 -8.711 -5.519 1.00 84.12 75 TRP A CA 1
ATOM 600 C C . TRP A 1 75 ? 12.206 -7.822 -5.192 1.00 84.12 75 TRP A C 1
ATOM 602 O O . TRP A 1 75 ? 11.827 -7.682 -4.031 1.00 84.12 75 TRP A O 1
ATOM 612 N N . THR A 1 76 ? 11.543 -7.285 -6.216 1.00 83.50 76 THR A N 1
ATOM 613 C CA . THR A 1 76 ? 10.301 -6.512 -6.075 1.00 83.50 76 THR A CA 1
ATOM 614 C C . THR A 1 76 ? 9.188 -7.346 -5.430 1.00 83.50 76 THR A C 1
ATOM 616 O O . THR A 1 76 ? 8.512 -6.876 -4.515 1.00 83.50 76 THR A O 1
ATOM 619 N N . LEU A 1 77 ? 9.023 -8.611 -5.829 1.00 83.81 77 LEU A N 1
ATOM 620 C CA . LEU A 1 77 ? 8.008 -9.504 -5.259 1.00 83.81 77 LEU A CA 1
ATOM 621 C C . LEU A 1 77 ? 8.239 -9.839 -3.790 1.00 83.81 77 LEU A C 1
ATOM 623 O O . LEU A 1 77 ? 7.277 -10.108 -3.085 1.00 83.81 77 LEU A O 1
ATOM 627 N N . THR A 1 78 ? 9.484 -9.879 -3.331 1.00 84.00 78 THR A N 1
ATOM 628 C CA . THR A 1 78 ? 9.793 -10.261 -1.949 1.00 84.00 78 THR A CA 1
ATOM 629 C C . THR A 1 78 ? 9.855 -9.039 -1.046 1.00 84.00 78 THR A C 1
ATOM 631 O O . THR A 1 78 ? 9.169 -8.996 -0.025 1.00 84.00 78 THR A O 1
ATOM 634 N N . VAL A 1 79 ? 10.611 -8.012 -1.433 1.00 86.25 79 VAL A N 1
ATOM 635 C CA . VAL A 1 79 ? 10.842 -6.824 -0.603 1.00 86.25 79 VAL A CA 1
ATOM 636 C C . VAL A 1 79 ? 9.701 -5.817 -0.732 1.00 86.25 79 VAL A C 1
ATOM 638 O O . VAL A 1 79 ? 9.083 -5.471 0.275 1.00 86.25 79 VAL A O 1
ATOM 641 N N . GLU A 1 80 ? 9.381 -5.364 -1.952 1.00 82.81 80 GLU A N 1
ATOM 642 C CA . GLU A 1 80 ? 8.345 -4.335 -2.146 1.00 82.81 80 GLU A CA 1
ATOM 643 C C . GLU A 1 80 ? 6.958 -4.877 -1.768 1.00 82.81 80 GLU A C 1
ATOM 645 O O . GLU A 1 80 ? 6.198 -4.170 -1.115 1.00 82.81 80 GLU A O 1
ATOM 650 N N . SER A 1 81 ? 6.647 -6.142 -2.078 1.00 84.56 81 SER A N 1
ATOM 651 C CA . SER A 1 81 ? 5.387 -6.778 -1.653 1.00 84.56 81 SER A CA 1
ATOM 652 C C . SER A 1 81 ? 5.228 -6.812 -0.133 1.00 84.56 81 SER A C 1
ATOM 654 O O . SER A 1 81 ? 4.199 -6.386 0.391 1.00 84.56 81 SER A O 1
ATOM 656 N N . THR A 1 82 ? 6.264 -7.255 0.591 1.00 86.19 82 THR A N 1
ATOM 657 C CA . THR A 1 82 ? 6.228 -7.317 2.059 1.00 86.19 82 THR A CA 1
ATOM 658 C C . THR A 1 82 ? 6.054 -5.924 2.655 1.00 86.19 82 THR A C 1
ATOM 660 O O . THR A 1 82 ? 5.223 -5.739 3.541 1.00 86.19 82 THR A O 1
ATOM 663 N N . MET A 1 83 ? 6.766 -4.923 2.128 1.00 85.56 83 MET A N 1
ATOM 664 C CA . MET A 1 83 ? 6.633 -3.529 2.563 1.00 85.56 83 MET A CA 1
ATOM 665 C C . MET A 1 83 ? 5.246 -2.948 2.269 1.00 85.56 83 MET A C 1
ATOM 667 O O . MET A 1 83 ? 4.673 -2.263 3.119 1.00 85.56 83 MET A O 1
ATOM 671 N N . VAL A 1 84 ? 4.682 -3.233 1.094 1.00 84.69 84 VAL A N 1
ATOM 672 C CA . VAL A 1 84 ? 3.340 -2.785 0.696 1.00 84.69 84 VAL A CA 1
ATOM 673 C C . VAL A 1 84 ? 2.274 -3.400 1.599 1.00 84.69 84 VAL A C 1
ATOM 675 O O . VAL A 1 84 ? 1.425 -2.675 2.116 1.00 84.69 84 VAL A O 1
ATOM 678 N N . ILE A 1 85 ? 2.341 -4.709 1.849 1.00 86.31 85 ILE A N 1
ATOM 679 C CA . ILE A 1 85 ? 1.399 -5.407 2.733 1.00 86.31 85 ILE A CA 1
ATOM 680 C C . ILE A 1 85 ? 1.549 -4.914 4.173 1.00 86.31 85 ILE A C 1
ATOM 682 O O . ILE A 1 85 ? 0.547 -4.621 4.820 1.00 86.31 85 ILE A O 1
ATOM 686 N N . TRP A 1 86 ? 2.780 -4.762 4.664 1.00 86.75 86 TRP A N 1
ATOM 687 C CA . TRP A 1 86 ? 3.044 -4.220 5.997 1.00 86.75 86 TRP A CA 1
ATOM 688 C C . TRP A 1 86 ? 2.427 -2.830 6.168 1.00 86.75 86 TRP A C 1
ATOM 690 O O . TRP A 1 86 ? 1.688 -2.574 7.118 1.00 86.75 86 TRP A O 1
ATOM 700 N N . THR A 1 87 ? 2.672 -1.946 5.202 1.00 83.56 87 THR A N 1
ATOM 701 C CA . THR A 1 87 ? 2.138 -0.582 5.214 1.00 83.56 87 THR A CA 1
ATOM 702 C C . THR A 1 87 ? 0.612 -0.591 5.154 1.00 83.56 87 THR A C 1
ATOM 704 O O . THR A 1 87 ? -0.040 0.138 5.901 1.00 83.56 87 THR A O 1
ATOM 707 N N . ALA A 1 88 ? 0.026 -1.463 4.331 1.00 83.38 88 ALA A N 1
ATOM 708 C CA . ALA A 1 88 ? -1.415 -1.646 4.267 1.00 83.38 88 ALA A CA 1
ATOM 709 C C . ALA A 1 88 ? -1.997 -2.075 5.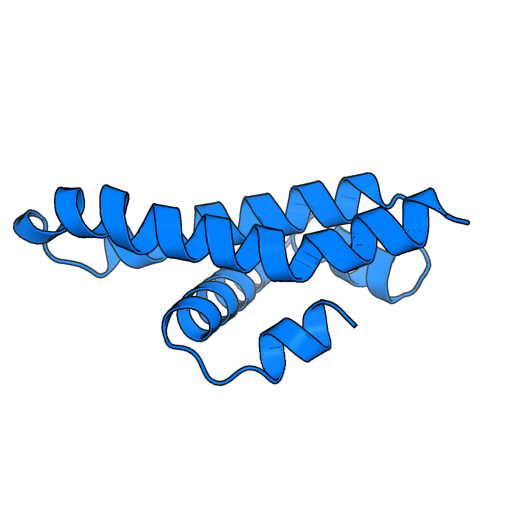631 1.00 83.38 88 ALA A C 1
ATOM 711 O O . ALA A 1 88 ? -2.956 -1.470 6.114 1.00 83.38 88 ALA A O 1
ATOM 712 N N . VAL A 1 89 ? -1.376 -3.051 6.299 1.00 83.25 89 VAL A N 1
ATOM 713 C CA . VAL A 1 89 ? -1.780 -3.506 7.638 1.00 83.25 89 VAL A CA 1
ATOM 714 C C . VAL A 1 89 ? -1.676 -2.379 8.667 1.00 83.25 89 VAL A C 1
ATOM 716 O O . VAL A 1 89 ? -2.616 -2.179 9.431 1.00 83.25 89 VAL A O 1
ATOM 719 N N . CYS A 1 90 ? -0.594 -1.596 8.673 1.00 82.62 90 CYS A N 1
ATOM 720 C CA . CYS A 1 90 ? -0.452 -0.460 9.591 1.00 82.62 90 CYS A CA 1
ATOM 721 C C . CYS A 1 90 ? -1.514 0.628 9.372 1.00 82.62 90 CYS A C 1
ATOM 723 O O . CYS A 1 90 ? -1.933 1.271 10.332 1.00 82.62 90 CYS A O 1
ATOM 725 N N . VAL A 1 91 ? -1.962 0.834 8.131 1.00 80.44 91 VAL A N 1
ATOM 726 C CA . VAL A 1 91 ? -2.993 1.830 7.804 1.00 80.44 91 VAL A CA 1
ATOM 727 C C . VAL A 1 91 ? -4.391 1.345 8.189 1.00 80.44 91 VAL A C 1
ATOM 729 O O . VAL A 1 91 ? -5.173 2.126 8.734 1.00 80.44 91 VAL A O 1
ATOM 732 N N . ILE A 1 92 ? -4.720 0.074 7.927 1.00 78.25 92 ILE A N 1
ATOM 733 C CA . ILE A 1 92 ? -6.066 -0.466 8.178 1.00 78.25 92 ILE A CA 1
ATOM 734 C C . ILE A 1 92 ? -6.252 -1.039 9.587 1.00 78.25 92 ILE A C 1
ATOM 736 O O . ILE A 1 92 ? -7.363 -1.039 10.109 1.00 78.25 92 ILE A O 1
ATOM 740 N N . GLY A 1 93 ? -5.174 -1.473 10.237 1.00 81.50 93 GLY A N 1
ATOM 741 C CA . GLY A 1 93 ? -5.164 -1.990 11.606 1.00 81.50 93 GLY A CA 1
ATOM 742 C C . GLY A 1 93 ? -5.881 -1.093 12.624 1.00 81.50 93 GLY A C 1
ATOM 743 O O . GLY A 1 93 ? -6.793 -1.584 13.291 1.00 81.50 93 GLY A O 1
ATOM 744 N N . PRO A 1 94 ? -5.564 0.216 12.733 1.00 79.00 94 PRO A N 1
ATOM 745 C CA . PRO A 1 94 ? -6.265 1.096 13.668 1.00 79.00 94 PRO A CA 1
ATOM 746 C C . PRO A 1 94 ? -7.758 1.236 13.348 1.00 79.00 94 PRO A C 1
ATOM 748 O O . PRO A 1 94 ? -8.551 1.443 14.262 1.00 79.00 94 PRO A O 1
ATOM 751 N N . TYR A 1 95 ? -8.158 1.089 12.080 1.00 74.56 95 TYR A N 1
ATOM 752 C CA . TYR A 1 95 ? -9.566 1.123 11.685 1.00 74.56 95 TYR A CA 1
ATOM 753 C C . TYR A 1 95 ? -10.314 -0.130 12.153 1.00 74.56 95 TYR A C 1
ATOM 755 O O . TYR A 1 95 ? -11.361 -0.013 12.777 1.00 74.56 95 TYR A O 1
ATOM 763 N N . ILE A 1 96 ? -9.735 -1.318 11.947 1.00 76.62 96 ILE A N 1
ATOM 764 C CA . ILE A 1 96 ? -10.317 -2.584 12.422 1.00 76.62 96 ILE A CA 1
ATOM 765 C C . ILE A 1 96 ? -10.483 -2.565 13.948 1.00 76.62 96 ILE A C 1
ATOM 767 O O . ILE A 1 96 ? -11.513 -2.993 14.456 1.00 76.62 96 ILE A O 1
ATOM 771 N N . ILE A 1 97 ? -9.495 -2.039 14.680 1.00 79.25 97 ILE A N 1
ATOM 772 C CA . ILE A 1 97 ? -9.558 -1.930 16.146 1.00 79.25 97 ILE A CA 1
ATOM 773 C C . ILE A 1 97 ? -10.636 -0.933 16.588 1.00 79.25 97 ILE A C 1
ATOM 775 O O . ILE A 1 97 ? -11.326 -1.191 17.570 1.00 79.25 97 ILE A O 1
ATOM 779 N N . ALA A 1 98 ? -10.782 0.198 15.892 1.00 74.69 98 ALA A N 1
ATOM 780 C CA . ALA A 1 98 ? -11.809 1.188 16.204 1.00 74.69 98 ALA A CA 1
ATOM 781 C C . ALA A 1 98 ? -13.226 0.635 15.980 1.00 74.69 98 ALA A C 1
ATOM 783 O O . ALA A 1 98 ? -14.082 0.817 16.841 1.00 74.69 98 ALA A O 1
ATOM 784 N N . GLU A 1 99 ? -13.445 -0.086 14.878 1.00 71.31 99 GLU A N 1
ATOM 785 C CA . GLU A 1 99 ? -14.723 -0.743 14.574 1.00 71.31 99 GLU A CA 1
ATOM 786 C C . GLU A 1 99 ? -15.015 -1.906 15.534 1.00 71.31 99 GLU A C 1
ATOM 788 O O . GLU A 1 99 ? -16.135 -2.040 16.002 1.00 71.31 99 GLU A O 1
ATOM 793 N N . ALA A 1 100 ? -14.015 -2.716 15.904 1.00 69.69 100 ALA A N 1
ATOM 794 C CA . ALA A 1 100 ? -14.192 -3.822 16.855 1.00 69.69 100 ALA A CA 1
ATOM 795 C C . ALA A 1 100 ? -14.523 -3.367 18.289 1.00 69.69 100 ALA A C 1
ATOM 797 O O . ALA A 1 100 ? -14.887 -4.189 19.129 1.00 69.69 100 ALA A O 1
ATOM 798 N N . LYS A 1 101 ? -14.330 -2.078 18.589 1.00 64.94 101 LYS A N 1
ATOM 799 C CA . LYS A 1 101 ? -14.594 -1.480 19.901 1.00 64.94 101 LYS A CA 1
ATOM 800 C C . LYS A 1 101 ? -15.942 -0.747 19.963 1.00 64.94 101 LYS A C 1
ATOM 802 O O . LYS A 1 101 ? -16.297 -0.285 21.048 1.00 64.94 101 LYS A O 1
ATOM 807 N N . SER A 1 102 ? -16.639 -0.611 18.831 1.00 53.41 102 SER A N 1
ATOM 808 C CA . SER A 1 102 ? -17.989 -0.042 18.728 1.00 53.41 102 SER A CA 1
ATOM 809 C C . SER A 1 102 ? -19.061 -1.123 18.778 1.00 53.41 102 SER A C 1
ATOM 811 O O . SER A 1 102 ? -20.202 -0.730 19.104 1.00 53.41 102 SER A O 1
#